Protein AF-A0A3S4TNT2-F1 (afdb_monomer_lite)

Organism: NCBI:txid985008

InterPro domains:
  IPR035360 Protein of unknown function DUF5420 [PF17457] (4-156)

Radius of gyration: 21.1 Å; chains: 1; bounding box: 40×35×68 Å

pLDDT: mean 91.94, std 11.51, range [32.41, 98.25]

Structure (mmCIF, N/CA/C/O backbone):
data_AF-A0A3S4TNT2-F1
#
_entry.id   AF-A0A3S4TNT2-F1
#
loop_
_atom_site.group_PDB
_atom_site.id
_atom_site.type_symbol
_atom_site.label_atom_id
_atom_site.label_alt_id
_atom_site.label_comp_id
_atom_site.label_asym_id
_atom_site.label_entity_id
_atom_site.label_seq_id
_atom_site.pdbx_PDB_ins_code
_atom_site.Cartn_x
_atom_site.Cartn_y
_atom_site.Cartn_z
_atom_site.occupancy
_atom_site.B_iso_or_equiv
_atom_site.auth_seq_id
_atom_site.auth_comp_id
_atom_site.auth_asym_id
_atom_site.auth_atom_id
_atom_site.pdbx_PDB_model_num
ATOM 1 N N . MET A 1 1 ? -9.876 16.076 -26.056 1.00 69.00 1 MET A N 1
ATOM 2 C CA . MET A 1 1 ? -8.974 15.386 -27.010 1.00 69.00 1 MET A CA 1
ATOM 3 C C . MET A 1 1 ? -8.074 14.448 -26.212 1.00 69.00 1 MET A C 1
ATOM 5 O O . MET A 1 1 ? -7.614 14.866 -25.159 1.00 69.00 1 MET A O 1
ATOM 9 N N . LYS A 1 2 ? -7.895 13.192 -26.640 1.00 79.19 2 LYS A N 1
ATOM 10 C CA . LYS A 1 2 ? -7.051 12.192 -25.953 1.00 79.19 2 LYS A CA 1
ATOM 11 C C . LYS A 1 2 ? -5.623 12.266 -26.521 1.00 79.19 2 LYS A C 1
ATOM 13 O O . LYS A 1 2 ? -5.524 12.328 -27.744 1.00 79.19 2 LYS A O 1
ATOM 18 N N . PRO A 1 3 ? -4.558 12.295 -25.699 1.00 84.94 3 PRO A N 1
ATOM 19 C CA . PRO A 1 3 ? -3.188 12.352 -26.198 1.00 84.94 3 PRO A CA 1
ATOM 20 C C . PRO A 1 3 ? -2.782 11.046 -26.884 1.00 84.94 3 PRO A C 1
ATOM 22 O O . PRO A 1 3 ? -3.358 9.983 -26.625 1.00 84.94 3 PRO A O 1
ATOM 25 N N . GLU A 1 4 ? -1.759 11.128 -27.729 1.00 90.31 4 GLU A N 1
ATOM 26 C CA . GLU A 1 4 ? -1.018 9.947 -28.167 1.00 90.31 4 GLU A CA 1
ATOM 27 C C . GLU A 1 4 ? -0.142 9.440 -27.018 1.00 90.31 4 GLU A C 1
ATOM 29 O O . GLU A 1 4 ? 0.287 10.211 -26.161 1.00 90.31 4 GLU A O 1
ATOM 34 N N . PHE A 1 5 ? 0.125 8.136 -26.986 1.00 91.31 5 PHE A N 1
ATOM 35 C CA . PHE A 1 5 ? 0.939 7.528 -25.936 1.00 91.31 5 PHE A CA 1
ATOM 36 C C . PHE A 1 5 ? 2.188 6.900 -26.528 1.00 91.31 5 PHE A C 1
ATOM 38 O O . PHE A 1 5 ? 2.119 6.158 -27.508 1.00 91.31 5 PHE A O 1
ATOM 45 N N . ARG A 1 6 ? 3.322 7.164 -25.884 1.00 92.38 6 ARG A N 1
ATOM 46 C CA . ARG A 1 6 ? 4.586 6.478 -26.142 1.00 92.38 6 ARG A CA 1
ATOM 47 C C . ARG A 1 6 ? 4.782 5.399 -25.093 1.00 92.38 6 ARG A C 1
ATOM 49 O O . ARG A 1 6 ? 4.541 5.630 -23.910 1.00 92.38 6 ARG A O 1
ATOM 56 N N . TYR A 1 7 ? 5.223 4.235 -25.544 1.00 93.81 7 TYR A N 1
ATOM 57 C CA . TYR A 1 7 ? 5.474 3.081 -24.696 1.00 93.81 7 TYR A CA 1
ATOM 58 C C . TYR A 1 7 ? 6.961 2.766 -24.718 1.00 93.81 7 TYR A C 1
ATOM 60 O O . TYR A 1 7 ? 7.561 2.671 -25.788 1.00 93.81 7 TYR A O 1
ATOM 68 N N . PHE A 1 8 ? 7.535 2.595 -23.537 1.00 92.38 8 PHE A N 1
ATOM 69 C CA . PHE A 1 8 ? 8.920 2.199 -23.348 1.00 92.38 8 PHE A CA 1
ATOM 70 C C . PHE A 1 8 ? 8.942 0.857 -22.639 1.00 92.38 8 PHE A C 1
ATOM 72 O O . PHE A 1 8 ? 8.162 0.626 -21.717 1.00 92.38 8 PHE A O 1
ATOM 79 N N . LYS A 1 9 ? 9.835 -0.020 -23.087 1.00 95.44 9 LYS A N 1
ATOM 80 C CA . LYS A 1 9 ? 10.098 -1.317 -22.474 1.00 95.44 9 LYS A CA 1
ATOM 81 C C . LYS A 1 9 ? 11.605 -1.508 -22.422 1.00 95.44 9 LYS A C 1
ATOM 83 O O . LYS A 1 9 ? 12.264 -1.395 -23.454 1.00 95.44 9 LYS A O 1
ATOM 88 N N . CYS A 1 10 ? 12.134 -1.835 -21.254 1.00 94.44 10 CYS A N 1
ATOM 89 C CA . CYS A 1 10 ? 13.522 -2.254 -21.098 1.00 94.44 10 CYS A CA 1
ATOM 90 C C . CYS A 1 10 ? 13.620 -3.409 -20.101 1.00 94.44 10 CYS A C 1
ATOM 92 O O . CYS A 1 10 ? 12.708 -3.641 -19.305 1.00 94.44 10 CYS A O 1
ATOM 94 N N . ALA A 1 11 ? 14.706 -4.172 -20.188 1.00 97.31 11 ALA A N 1
ATOM 95 C CA . ALA A 1 11 ? 14.984 -5.212 -19.211 1.00 97.31 11 ALA A CA 1
ATOM 96 C C . ALA A 1 11 ? 15.290 -4.574 -17.848 1.00 97.31 11 ALA A C 1
ATOM 98 O O . ALA A 1 11 ? 15.979 -3.556 -17.770 1.00 97.31 11 ALA A O 1
ATOM 99 N N . LEU A 1 12 ? 14.779 -5.179 -16.776 1.00 96.56 12 LEU A N 1
ATOM 100 C CA . LEU A 1 12 ? 14.896 -4.655 -15.413 1.00 96.56 12 LEU A CA 1
ATOM 101 C C . LEU A 1 12 ? 16.345 -4.664 -14.896 1.00 96.56 12 LEU A C 1
ATOM 103 O O . LEU A 1 12 ? 16.680 -3.942 -13.967 1.00 96.56 12 LEU A O 1
ATOM 107 N N . ASN A 1 13 ? 17.219 -5.464 -15.511 1.00 96.56 13 ASN A N 1
ATOM 108 C CA . ASN A 1 13 ? 18.630 -5.606 -15.152 1.00 96.56 13 ASN A CA 1
ATOM 109 C C . ASN A 1 13 ? 19.567 -4.599 -15.851 1.00 96.56 13 ASN A C 1
ATOM 111 O O . ASN A 1 13 ? 20.786 -4.750 -15.762 1.00 96.56 13 ASN A O 1
ATOM 115 N N . VAL A 1 14 ? 19.021 -3.593 -16.536 1.00 96.75 14 VAL A N 1
ATOM 116 C CA . VAL A 1 14 ? 19.783 -2.553 -17.242 1.00 96.75 14 VAL A CA 1
ATOM 117 C C . VAL A 1 14 ? 19.804 -1.262 -16.422 1.00 96.75 14 VAL A C 1
ATOM 119 O O . VAL A 1 14 ? 18.803 -0.885 -15.817 1.00 96.75 14 VAL A O 1
ATOM 122 N N . GLU A 1 15 ? 20.937 -0.560 -16.407 1.00 96.81 15 GLU A N 1
ATOM 123 C CA . GLU A 1 15 ? 21.048 0.737 -15.728 1.00 96.81 15 GLU A CA 1
ATOM 124 C C . GLU A 1 15 ? 20.326 1.865 -16.493 1.00 96.81 15 GLU A C 1
ATOM 126 O O . GLU A 1 15 ? 20.306 1.853 -17.727 1.00 96.81 15 GLU A O 1
ATOM 131 N N . PRO A 1 16 ? 19.752 2.866 -15.793 1.00 96.12 16 PRO A N 1
ATOM 132 C CA . PRO A 1 16 ? 19.705 3.013 -14.328 1.00 96.12 16 PRO A CA 1
ATOM 133 C C . PRO A 1 16 ? 18.547 2.248 -13.653 1.00 96.12 16 PRO A C 1
ATOM 135 O O . PRO A 1 16 ? 18.422 2.260 -12.431 1.00 96.12 16 PRO A O 1
ATOM 138 N N . VAL A 1 17 ? 17.685 1.580 -14.431 1.00 97.38 17 VAL A N 1
ATOM 139 C CA . VAL A 1 17 ? 16.468 0.909 -13.933 1.00 97.38 17 VAL A CA 1
ATOM 140 C C . VAL A 1 17 ? 16.786 -0.142 -12.875 1.00 97.38 17 VAL A C 1
ATOM 142 O O . VAL A 1 17 ? 16.079 -0.219 -11.875 1.00 97.38 17 VAL A O 1
ATOM 145 N N . LYS A 1 18 ? 17.859 -0.913 -13.064 1.00 97.88 18 LYS A N 1
ATOM 146 C CA . LYS A 1 18 ? 18.304 -1.932 -12.112 1.00 97.88 18 LYS A CA 1
ATOM 147 C C . LYS A 1 18 ? 18.576 -1.349 -10.727 1.00 97.88 18 LYS A C 1
ATOM 149 O O . LYS A 1 18 ? 17.989 -1.822 -9.754 1.00 97.88 18 LYS A O 1
ATOM 154 N N . SER A 1 19 ? 19.445 -0.342 -10.639 1.00 98.19 19 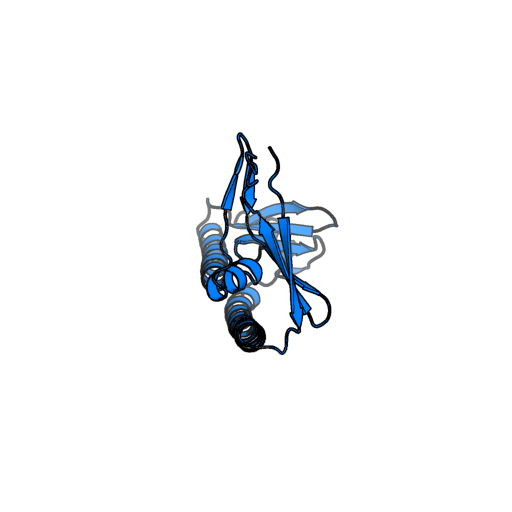SER A N 1
ATOM 155 C CA . SER A 1 19 ? 19.822 0.268 -9.359 1.00 98.19 19 SER A CA 1
ATOM 156 C C . SER A 1 19 ? 18.624 0.926 -8.677 1.00 98.19 19 SER A C 1
ATOM 158 O O . SER A 1 19 ? 18.416 0.737 -7.482 1.00 98.19 19 SER A O 1
ATOM 160 N N . LEU A 1 20 ? 17.783 1.626 -9.441 1.00 98.12 20 LEU A N 1
ATOM 161 C CA . LEU A 1 20 ? 16.573 2.262 -8.916 1.00 98.12 20 LEU A CA 1
ATOM 162 C C . LEU A 1 20 ? 15.557 1.232 -8.403 1.00 98.12 20 LEU A C 1
ATOM 164 O O . LEU A 1 20 ? 15.030 1.378 -7.304 1.00 98.12 20 LEU A O 1
ATOM 168 N N . TYR A 1 21 ? 15.325 0.150 -9.150 1.00 97.12 21 TYR A N 1
ATOM 169 C CA . TYR A 1 21 ? 14.447 -0.937 -8.715 1.00 97.12 21 TYR A CA 1
ATOM 170 C C . TYR A 1 21 ? 14.945 -1.579 -7.412 1.00 97.12 21 TYR A C 1
ATOM 172 O O . TYR A 1 21 ? 14.155 -1.858 -6.512 1.00 97.12 21 TYR A O 1
ATOM 180 N N . GLN A 1 22 ? 16.256 -1.800 -7.286 1.00 97.75 22 GLN A N 1
ATOM 181 C CA . GLN A 1 22 ? 16.859 -2.330 -6.060 1.00 97.75 22 GLN A CA 1
ATOM 182 C C . GLN A 1 22 ? 16.703 -1.362 -4.885 1.00 97.75 22 GLN A C 1
ATOM 184 O O . GLN A 1 22 ? 16.281 -1.788 -3.812 1.00 97.75 22 GLN A O 1
ATOM 189 N N . GLN A 1 23 ? 16.980 -0.074 -5.101 1.00 98.25 23 GLN A N 1
ATOM 190 C CA . GLN A 1 23 ? 16.827 0.964 -4.083 1.00 98.25 23 GLN A CA 1
ATOM 191 C C . GLN A 1 23 ? 15.387 1.029 -3.566 1.00 98.25 23 GLN A C 1
ATOM 193 O O . GLN A 1 23 ? 15.165 0.951 -2.361 1.00 98.25 23 GLN A O 1
ATOM 198 N N . TRP A 1 24 ? 14.404 1.059 -4.471 1.00 97.56 24 TRP A N 1
ATOM 199 C CA . TRP A 1 24 ? 12.993 1.096 -4.094 1.00 97.56 24 TRP A CA 1
ATOM 200 C C . TRP A 1 24 ? 12.582 -0.101 -3.226 1.00 97.56 24 TRP A C 1
ATOM 202 O O . TRP A 1 24 ? 11.862 0.076 -2.245 1.00 97.56 24 TRP A O 1
ATOM 212 N N . ASN A 1 25 ? 13.065 -1.308 -3.553 1.00 96.88 25 ASN A N 1
ATOM 213 C CA . ASN A 1 25 ? 12.792 -2.502 -2.748 1.00 96.88 25 ASN A CA 1
ATOM 214 C C . ASN A 1 25 ? 13.407 -2.399 -1.347 1.00 96.88 25 ASN A C 1
ATOM 216 O O . ASN A 1 25 ? 12.717 -2.687 -0.375 1.00 96.88 25 ASN A O 1
ATOM 220 N N . ILE A 1 26 ? 14.662 -1.951 -1.232 1.00 98.12 26 ILE A N 1
ATOM 221 C CA . ILE A 1 26 ? 15.336 -1.761 0.066 1.00 98.12 26 ILE A CA 1
ATOM 222 C C . ILE A 1 26 ? 14.564 -0.755 0.927 1.00 98.12 26 ILE A C 1
ATOM 224 O O . ILE A 1 26 ? 14.278 -1.022 2.096 1.00 98.12 26 ILE A O 1
ATOM 228 N N . ASP A 1 27 ? 14.171 0.373 0.338 1.00 97.56 27 ASP A N 1
ATOM 229 C CA . ASP A 1 27 ? 13.412 1.411 1.032 1.00 97.56 27 ASP A CA 1
ATOM 230 C C . ASP A 1 27 ? 12.032 0.894 1.469 1.00 97.56 27 ASP A C 1
ATOM 232 O O . ASP A 1 27 ? 11.573 1.173 2.576 1.00 97.56 27 ASP A O 1
ATOM 236 N N . HIS A 1 28 ? 11.375 0.078 0.641 1.00 96.12 28 HIS A N 1
ATOM 237 C CA . HIS A 1 28 ? 10.084 -0.527 0.977 1.00 96.12 28 HIS A CA 1
ATOM 238 C C . HIS A 1 28 ? 10.179 -1.628 2.034 1.00 96.12 28 HIS A C 1
ATOM 240 O O . HIS A 1 28 ? 9.272 -1.756 2.859 1.00 96.12 28 HIS A O 1
ATOM 246 N N . GLU A 1 29 ? 11.262 -2.402 2.057 1.00 97.50 29 GLU A N 1
ATOM 247 C CA . GLU A 1 29 ? 11.538 -3.332 3.151 1.00 97.50 29 GLU A CA 1
ATOM 248 C C . GLU A 1 29 ? 11.722 -2.582 4.472 1.00 97.50 29 GLU A C 1
ATOM 250 O O . GLU A 1 29 ? 11.182 -3.004 5.496 1.00 97.50 29 GLU A O 1
ATOM 255 N N . GLN A 1 30 ? 12.439 -1.455 4.456 1.00 97.94 30 GLN A N 1
ATOM 256 C CA . GLN A 1 30 ? 12.602 -0.607 5.636 1.00 97.94 30 GLN A CA 1
ATOM 257 C C . GLN A 1 30 ? 11.266 -0.007 6.090 1.00 97.94 30 GLN A C 1
ATOM 259 O O . GLN A 1 30 ? 10.914 -0.123 7.266 1.00 97.94 30 GLN A O 1
ATOM 264 N N . ARG A 1 31 ? 10.475 0.537 5.159 1.00 96.81 31 ARG A N 1
ATOM 265 C CA . ARG A 1 31 ? 9.114 1.012 5.432 1.00 96.81 31 ARG A CA 1
ATOM 266 C C . ARG A 1 31 ? 8.269 -0.058 6.111 1.00 96.81 31 ARG A C 1
ATOM 268 O O . ARG A 1 31 ? 7.608 0.225 7.103 1.00 96.81 31 ARG A O 1
ATOM 275 N N . ASN A 1 32 ? 8.254 -1.276 5.571 1.00 95.88 32 ASN A N 1
ATOM 276 C CA . ASN A 1 32 ? 7.417 -2.345 6.110 1.00 95.88 32 ASN A CA 1
ATOM 277 C C . ASN A 1 32 ? 7.817 -2.688 7.551 1.00 95.88 32 ASN A C 1
ATOM 279 O O . ASN A 1 32 ? 6.937 -2.797 8.393 1.00 95.88 32 ASN A O 1
ATOM 283 N N . LYS A 1 33 ? 9.119 -2.716 7.871 1.00 97.88 33 LYS A N 1
ATOM 284 C CA . LYS A 1 33 ? 9.588 -2.895 9.258 1.00 97.88 33 LYS A CA 1
ATOM 285 C C . LYS A 1 33 ? 9.067 -1.803 10.197 1.00 97.88 33 LYS A C 1
ATOM 287 O O . LYS A 1 33 ? 8.670 -2.105 11.317 1.00 97.88 33 LYS A O 1
ATOM 292 N N . GLU A 1 34 ? 9.062 -0.544 9.762 1.00 97.44 34 GLU A N 1
ATOM 293 C CA . GLU A 1 34 ? 8.535 0.576 10.560 1.00 97.44 34 GLU A CA 1
ATOM 294 C C . GLU A 1 34 ? 7.020 0.480 10.771 1.00 97.44 34 GLU A C 1
ATOM 296 O O . GLU A 1 34 ? 6.522 0.767 11.860 1.00 97.44 34 GLU A O 1
ATOM 301 N N . LEU A 1 35 ? 6.284 0.050 9.744 1.00 96.81 35 LEU A N 1
ATOM 302 C CA . LEU A 1 35 ? 4.844 -0.175 9.839 1.00 96.81 35 LEU A CA 1
ATOM 303 C C . LEU A 1 35 ? 4.515 -1.347 10.775 1.00 96.81 35 LEU A C 1
ATOM 305 O O . LEU A 1 35 ? 3.617 -1.216 11.610 1.00 96.81 35 LEU A O 1
ATOM 309 N N . ASP A 1 36 ? 5.252 -2.455 10.667 1.00 96.88 36 ASP A N 1
ATOM 310 C CA . ASP A 1 36 ? 5.046 -3.673 11.459 1.00 96.88 36 ASP A CA 1
ATOM 311 C C . ASP A 1 36 ? 5.172 -3.390 12.960 1.00 96.88 36 ASP A C 1
ATOM 313 O O . ASP A 1 36 ? 4.318 -3.814 13.735 1.00 96.88 36 ASP A O 1
ATOM 317 N N . VAL A 1 37 ? 6.125 -2.541 13.370 1.00 97.50 37 VAL A N 1
ATOM 318 C CA . VAL A 1 37 ? 6.258 -2.093 14.770 1.00 97.50 37 VAL A CA 1
ATOM 319 C C . VAL A 1 37 ? 4.959 -1.489 15.311 1.00 97.50 37 VAL A C 1
ATOM 321 O O . VAL A 1 37 ? 4.634 -1.681 16.482 1.00 97.50 37 VAL A O 1
ATOM 324 N N . ILE A 1 38 ? 4.200 -0.756 14.491 1.00 97.12 38 ILE A N 1
ATOM 325 C CA . ILE A 1 38 ? 2.919 -0.169 14.904 1.00 97.12 38 ILE A CA 1
ATOM 326 C C . ILE A 1 38 ? 1.800 -1.207 14.817 1.00 97.12 38 ILE A C 1
ATOM 328 O O . ILE A 1 38 ? 0.970 -1.272 15.733 1.00 97.12 38 ILE A O 1
ATOM 332 N N . PHE A 1 39 ? 1.758 -2.005 13.748 1.00 97.06 39 PHE A N 1
ATOM 333 C CA . PHE A 1 39 ? 0.733 -3.030 13.545 1.00 97.06 39 PHE A CA 1
ATOM 334 C C . PHE A 1 39 ? 0.751 -4.105 14.632 1.00 97.06 39 PHE A C 1
ATOM 336 O O . PHE A 1 39 ? -0.316 -4.452 15.137 1.00 97.06 39 PHE A O 1
ATOM 343 N N . ASP A 1 40 ? 1.930 -4.510 15.100 1.00 96.56 40 ASP A N 1
ATOM 344 C CA . ASP A 1 40 ? 2.108 -5.458 16.207 1.00 96.56 40 ASP A CA 1
ATOM 345 C C . ASP A 1 40 ? 1.480 -4.963 17.521 1.00 96.56 40 ASP A C 1
ATOM 347 O O . ASP A 1 40 ? 1.157 -5.745 18.416 1.00 96.56 40 ASP A O 1
ATOM 351 N N . THR A 1 41 ? 1.241 -3.651 17.650 1.00 96.56 41 THR A N 1
ATOM 352 C CA . THR A 1 41 ? 0.551 -3.071 18.815 1.00 96.56 41 THR A CA 1
ATOM 353 C C . THR A 1 41 ? -0.976 -3.097 18.715 1.00 96.56 41 THR A C 1
ATOM 355 O O . THR A 1 41 ? -1.651 -2.577 19.612 1.00 96.56 41 THR A O 1
ATOM 358 N N . ILE A 1 42 ? -1.539 -3.620 17.622 1.00 96.06 42 ILE A N 1
ATOM 359 C CA . ILE A 1 42 ? -2.975 -3.607 17.327 1.00 96.06 42 ILE A CA 1
ATOM 360 C C . ILE A 1 42 ? -3.490 -5.059 17.305 1.00 96.06 42 ILE A C 1
ATOM 362 O O . ILE A 1 42 ? -3.358 -5.738 16.293 1.00 96.06 42 ILE A O 1
ATOM 366 N N . PRO A 1 43 ? -4.134 -5.543 18.387 1.00 94.31 43 PRO A N 1
ATOM 367 C CA . PRO A 1 43 ? -4.470 -6.965 18.547 1.00 94.31 43 PRO A CA 1
ATOM 368 C C . PRO A 1 43 ? -5.376 -7.556 17.460 1.00 94.31 43 PRO A C 1
ATOM 370 O O . PRO A 1 43 ? -5.298 -8.738 17.153 1.00 94.31 43 PRO A O 1
ATOM 373 N N . PHE A 1 44 ? -6.248 -6.734 16.879 1.00 95.12 44 PHE A N 1
ATOM 374 C CA . PHE A 1 44 ? -7.199 -7.142 15.845 1.00 95.12 44 PHE A CA 1
ATOM 375 C C . PHE A 1 44 ? -6.688 -6.876 14.419 1.00 95.12 44 PHE A C 1
ATOM 377 O O . PHE A 1 44 ? -7.464 -6.973 13.476 1.00 95.12 44 PHE A O 1
ATOM 384 N N . TYR A 1 45 ? -5.428 -6.480 14.226 1.00 96.75 45 TYR A N 1
ATOM 385 C CA . TYR A 1 45 ? -4.911 -6.178 12.892 1.00 96.75 45 TYR A CA 1
ATOM 386 C C . TYR A 1 45 ? -4.802 -7.445 12.024 1.00 96.75 45 TYR A C 1
ATOM 388 O O . TYR A 1 45 ? -4.117 -8.396 12.388 1.00 96.75 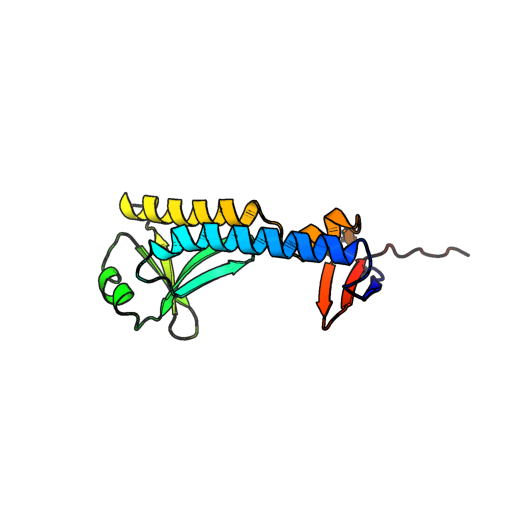45 TYR A O 1
ATOM 396 N N . GLU A 1 46 ? -5.454 -7.445 10.856 1.00 96.00 46 GLU A N 1
ATOM 397 C CA . GLU A 1 46 ? -5.233 -8.449 9.800 1.00 96.00 46 GLU A CA 1
ATOM 398 C C . GLU A 1 46 ? -4.623 -7.817 8.544 1.00 96.00 46 GLU A C 1
ATOM 400 O O . GLU A 1 46 ? -3.726 -8.383 7.926 1.00 96.00 46 GLU A O 1
ATOM 405 N N . PHE A 1 47 ? -5.125 -6.648 8.150 1.00 94.19 47 PHE A N 1
ATOM 406 C CA . PHE A 1 47 ? -4.576 -5.816 7.081 1.00 94.19 47 PHE A CA 1
ATOM 407 C C . PHE A 1 47 ? -5.080 -4.380 7.245 1.00 94.19 47 PHE A C 1
ATOM 409 O O . PHE A 1 47 ? -5.903 -4.086 8.114 1.00 94.19 47 PHE A O 1
ATOM 416 N N . TRP A 1 48 ? -4.614 -3.457 6.407 1.00 95.12 48 TRP A N 1
ATOM 417 C CA . TRP A 1 48 ? -5.169 -2.107 6.346 1.00 95.12 48 TRP A CA 1
ATOM 418 C C . TRP A 1 48 ? -5.974 -1.876 5.073 1.00 95.12 48 TRP A C 1
ATOM 420 O O . TRP A 1 48 ? -5.695 -2.432 4.011 1.00 95.12 48 TRP A O 1
ATOM 430 N N . ARG A 1 49 ? -6.967 -0.990 5.157 1.00 94.69 49 ARG A N 1
ATOM 431 C CA . ARG A 1 49 ? -7.706 -0.512 3.985 1.00 94.69 49 ARG A CA 1
ATOM 432 C C . ARG A 1 49 ? -7.043 0.751 3.462 1.00 94.69 49 ARG A C 1
ATOM 434 O O . ARG A 1 49 ? -6.906 1.709 4.221 1.00 94.69 49 ARG A O 1
ATOM 441 N N . GLY A 1 50 ? -6.683 0.808 2.182 1.00 93.06 50 GLY A N 1
ATOM 442 C CA . GLY A 1 50 ? -6.014 1.995 1.656 1.00 93.06 50 GLY A CA 1
ATOM 443 C C . GLY A 1 50 ? -5.328 1.841 0.306 1.00 93.06 50 GLY A C 1
ATOM 444 O O . GLY A 1 50 ? -5.731 1.032 -0.523 1.00 93.06 50 GLY A O 1
ATOM 445 N N . SER A 1 51 ? -4.302 2.662 0.112 1.00 89.25 51 SER A N 1
ATOM 446 C CA . SER A 1 51 ? -3.359 2.656 -1.009 1.00 89.25 51 SER A CA 1
ATOM 447 C C . SER A 1 51 ? -1.927 2.700 -0.467 1.00 89.25 51 SER A C 1
ATOM 449 O O . SER A 1 51 ? -1.725 2.865 0.734 1.00 89.25 51 SER A O 1
ATOM 451 N N . GLU A 1 52 ? -0.920 2.622 -1.337 1.00 85.75 52 GLU A N 1
ATOM 452 C CA . GLU A 1 52 ? 0.497 2.644 -0.923 1.00 85.75 52 GLU A CA 1
ATOM 453 C C . GLU A 1 52 ? 0.896 3.887 -0.110 1.00 85.75 52 GLU A C 1
ATOM 455 O O . GLU A 1 52 ? 1.798 3.815 0.710 1.00 85.75 52 GLU A O 1
ATOM 460 N N . SER A 1 53 ? 0.193 5.009 -0.283 1.00 85.81 53 SER A N 1
ATOM 461 C CA . SER A 1 53 ? 0.428 6.267 0.442 1.00 85.81 53 SER A CA 1
ATOM 462 C C . SER A 1 53 ? -0.677 6.644 1.438 1.00 85.81 53 SER A C 1
ATOM 464 O O . SER A 1 53 ? -0.658 7.727 2.024 1.00 85.81 53 SER A O 1
ATOM 466 N N . ARG A 1 54 ? -1.711 5.810 1.614 1.00 87.56 54 ARG A N 1
ATOM 467 C CA . ARG A 1 54 ? -2.871 6.168 2.449 1.00 87.56 54 ARG A CA 1
ATOM 468 C C . ARG A 1 54 ? -3.427 4.965 3.178 1.00 87.56 54 ARG A C 1
ATOM 470 O O . ARG A 1 54 ? -3.711 3.948 2.568 1.00 87.56 54 ARG A O 1
ATOM 477 N N . ILE A 1 55 ? -3.737 5.148 4.455 1.00 94.88 55 ILE A N 1
ATOM 478 C CA . ILE A 1 55 ? -4.522 4.201 5.247 1.00 94.88 55 ILE A CA 1
ATOM 479 C C . ILE A 1 55 ? -5.841 4.848 5.680 1.00 94.88 55 ILE A C 1
ATOM 481 O O . ILE A 1 55 ? -5.864 5.928 6.274 1.00 94.88 55 ILE A O 1
ATOM 485 N N . TYR A 1 56 ? -6.959 4.207 5.358 1.00 93.31 56 TYR A N 1
ATOM 486 C CA . TYR A 1 56 ? -8.310 4.626 5.736 1.00 93.31 56 TYR A CA 1
ATOM 487 C C . TYR A 1 56 ? -8.762 4.015 7.064 1.00 93.31 56 TYR A C 1
ATOM 489 O O . TYR A 1 56 ? -9.570 4.627 7.758 1.00 93.31 56 TYR A O 1
ATOM 497 N N . GLY A 1 57 ? -8.201 2.868 7.443 1.00 96.25 57 GLY A N 1
ATOM 498 C CA . GLY A 1 57 ? -8.439 2.220 8.726 1.00 96.25 57 GLY A CA 1
ATOM 499 C C . GLY A 1 57 ? -7.790 0.842 8.796 1.00 96.25 57 GLY A C 1
ATOM 500 O O . GLY A 1 57 ? -7.170 0.380 7.832 1.00 96.25 57 GLY A O 1
ATOM 501 N N . ILE A 1 58 ? -7.917 0.224 9.965 1.00 97.62 58 ILE A N 1
ATOM 502 C CA . ILE A 1 58 ? -7.423 -1.124 10.250 1.00 97.62 58 ILE A CA 1
ATOM 503 C C . ILE A 1 58 ? -8.548 -2.113 9.996 1.00 97.62 58 ILE A C 1
ATOM 505 O O . ILE A 1 58 ? -9.669 -1.872 10.429 1.00 97.62 58 ILE A O 1
ATOM 509 N N . VAL A 1 59 ? -8.262 -3.209 9.309 1.00 97.12 59 VAL A N 1
ATOM 510 C CA . VAL A 1 59 ? -9.267 -4.204 8.952 1.00 97.12 59 VAL A CA 1
ATOM 511 C C . VAL A 1 59 ? -9.033 -5.501 9.702 1.00 97.12 59 VAL A C 1
ATOM 513 O O . VAL A 1 59 ? -7.898 -5.959 9.843 1.00 97.12 59 VAL A O 1
ATOM 516 N N . CYS A 1 60 ? -10.140 -6.095 10.135 1.00 96.94 60 CYS A N 1
ATOM 517 C CA . CYS A 1 60 ? -10.201 -7.445 10.668 1.00 96.94 60 CYS A CA 1
ATOM 518 C C . CYS A 1 60 ? -11.426 -8.188 10.123 1.00 96.94 60 CYS A C 1
ATOM 520 O O . CYS A 1 60 ? -12.328 -7.589 9.529 1.00 96.94 60 CYS A O 1
ATOM 522 N N . SER A 1 61 ? -11.478 -9.497 10.340 1.00 95.62 61 SER A N 1
ATOM 523 C CA . SER A 1 61 ? -12.684 -10.293 10.124 1.00 95.62 61 SER A CA 1
ATOM 524 C C . SER A 1 61 ? -13.740 -9.967 11.171 1.00 95.62 61 SER A C 1
ATOM 526 O O . SER A 1 61 ? -13.408 -9.748 12.335 1.00 95.62 61 SER A O 1
ATOM 528 N N . GLU A 1 62 ? -15.014 -10.025 10.787 1.00 93.25 62 GLU A N 1
ATOM 529 C CA . GLU A 1 62 ? -16.137 -9.937 11.736 1.00 93.25 62 GLU A CA 1
ATOM 530 C C . GLU A 1 62 ? -16.067 -11.036 12.807 1.00 93.25 62 GLU A C 1
ATOM 532 O O . GLU A 1 62 ? -16.437 -10.813 13.950 1.00 93.25 62 GLU A O 1
ATOM 537 N N . ASN A 1 63 ? -15.510 -12.201 12.463 1.00 92.69 63 ASN A N 1
ATOM 538 C CA . ASN A 1 63 ? -15.353 -13.333 13.380 1.00 92.69 63 ASN A CA 1
ATOM 539 C C . ASN A 1 63 ? -14.047 -13.289 14.198 1.00 92.69 63 ASN A C 1
ATOM 541 O O . ASN A 1 63 ? -13.692 -14.280 14.839 1.00 92.69 63 ASN A O 1
ATOM 545 N N . ASN A 1 64 ? -13.277 -12.198 14.137 1.00 94.00 64 ASN A N 1
ATOM 546 C CA . ASN A 1 64 ? -12.015 -12.093 14.864 1.00 94.00 64 ASN A CA 1
ATOM 547 C C . ASN A 1 64 ? -12.286 -11.999 16.388 1.00 94.00 64 ASN A C 1
ATOM 549 O O . ASN A 1 64 ? -13.011 -11.098 16.817 1.00 94.00 64 ASN A O 1
ATOM 553 N N . PRO A 1 65 ? -11.700 -12.867 17.238 1.00 94.94 65 PRO A N 1
ATOM 554 C CA . PRO A 1 65 ? -11.944 -12.831 18.683 1.00 94.94 65 PRO A CA 1
ATOM 555 C C . PRO A 1 65 ? -11.564 -11.505 19.353 1.00 94.94 65 PRO A C 1
ATOM 557 O O . PRO A 1 65 ? -12.174 -11.124 20.349 1.00 94.94 65 PRO A O 1
ATOM 560 N N . GLU A 1 66 ? -10.570 -10.786 18.827 1.00 95.38 66 GLU A N 1
ATOM 561 C CA . GLU A 1 66 ? -10.192 -9.464 19.334 1.00 95.38 66 GLU A CA 1
ATOM 562 C C . GLU A 1 66 ? -11.200 -8.386 18.918 1.00 95.38 66 GLU A C 1
ATOM 564 O O . GLU A 1 66 ? -11.423 -7.440 19.674 1.00 95.38 66 GLU A O 1
ATOM 569 N N . PHE A 1 67 ? -11.866 -8.547 17.769 1.00 94.00 67 PHE A N 1
ATOM 570 C CA . PHE A 1 67 ? -12.965 -7.668 17.364 1.00 94.00 67 PHE A CA 1
ATOM 571 C C . PHE A 1 67 ? -14.169 -7.811 18.297 1.00 94.00 67 PHE A C 1
ATOM 573 O O . PHE A 1 67 ? -14.726 -6.811 18.752 1.00 94.00 67 PHE A O 1
ATOM 580 N N . GLU A 1 68 ? -14.515 -9.045 18.664 1.00 92.75 68 GLU A N 1
ATOM 581 C CA . GLU A 1 68 ? -15.613 -9.331 19.592 1.00 92.75 68 GLU A CA 1
ATOM 582 C C . GLU A 1 68 ? -15.452 -8.618 20.944 1.00 92.75 68 GLU A C 1
ATOM 584 O O . GLU A 1 68 ? -16.439 -8.174 21.531 1.00 92.75 68 GLU A O 1
ATOM 589 N N . LYS A 1 69 ? -14.209 -8.430 21.409 1.00 94.12 69 LYS A N 1
ATOM 590 C CA . LYS A 1 69 ? -13.909 -7.694 22.649 1.00 94.12 69 LYS A CA 1
ATOM 591 C C . LYS A 1 69 ? -14.149 -6.190 22.535 1.00 94.12 69 LYS A C 1
ATOM 593 O O . LYS A 1 69 ? -14.399 -5.546 23.551 1.00 94.12 69 LYS A O 1
ATOM 598 N N . ILE A 1 70 ? -14.048 -5.621 21.333 1.00 92.75 70 ILE A N 1
ATOM 599 C CA . ILE A 1 70 ? -14.136 -4.170 21.110 1.00 92.75 70 ILE A CA 1
ATOM 600 C C . ILE A 1 70 ? -15.433 -3.728 20.431 1.00 92.75 70 ILE A C 1
ATOM 602 O O . ILE A 1 70 ? -15.691 -2.529 20.376 1.00 92.75 70 ILE A O 1
ATOM 606 N N . LYS A 1 71 ? -16.270 -4.647 19.934 1.00 89.94 71 LYS A N 1
ATOM 607 C CA . LYS A 1 71 ? -17.484 -4.318 19.161 1.00 89.94 71 LYS A CA 1
ATOM 608 C C . LYS A 1 71 ? -18.481 -3.418 19.909 1.00 89.94 71 LYS A C 1
ATOM 610 O O . LYS A 1 71 ? -19.205 -2.647 19.286 1.00 89.94 71 LYS A O 1
ATOM 615 N N . GLU A 1 72 ? -18.505 -3.496 21.241 1.00 90.75 72 GLU A N 1
ATOM 616 C CA . GLU A 1 72 ? -19.356 -2.663 22.108 1.00 90.75 72 GLU A CA 1
ATOM 617 C C . GLU A 1 72 ? -18.616 -1.433 22.668 1.00 90.75 72 GLU A C 1
ATOM 619 O O . GLU A 1 72 ? -19.225 -0.555 23.290 1.00 90.75 72 GLU A O 1
ATOM 624 N N . ASP A 1 73 ? -17.304 -1.329 22.433 1.00 91.00 73 ASP A N 1
ATOM 625 C CA . ASP A 1 73 ? -16.482 -0.223 22.911 1.00 91.00 73 ASP A CA 1
ATOM 626 C C . ASP A 1 73 ? -16.704 1.036 22.057 1.00 91.00 73 ASP A C 1
ATOM 628 O O . ASP A 1 73 ? -16.356 1.126 20.877 1.00 91.00 73 ASP A O 1
ATOM 632 N N . LYS A 1 74 ? -17.223 2.083 22.706 1.00 92.00 74 LYS A N 1
ATOM 633 C CA . LYS A 1 74 ? -17.465 3.406 22.106 1.00 92.00 74 LYS A CA 1
ATOM 634 C C . LYS A 1 74 ? -16.181 4.135 21.690 1.00 92.00 74 LYS A C 1
ATOM 636 O O . LYS A 1 74 ? -16.266 5.220 21.104 1.00 92.00 74 LYS A O 1
ATOM 641 N N . THR A 1 75 ? -15.014 3.586 22.011 1.00 93.94 75 THR A N 1
ATOM 642 C CA . THR A 1 75 ? -13.692 4.048 21.585 1.00 93.94 75 THR A CA 1
ATOM 643 C C . THR A 1 75 ? -13.488 3.939 20.087 1.00 93.94 75 THR A C 1
ATOM 645 O O . THR A 1 75 ? -12.804 4.792 19.518 1.00 93.94 75 THR A O 1
ATOM 648 N N . TYR A 1 76 ? -14.096 2.952 19.440 1.00 96.38 76 TYR A N 1
ATOM 649 C CA . TYR A 1 76 ? -13.886 2.669 18.028 1.00 96.38 76 TYR A CA 1
ATOM 650 C C . TYR A 1 76 ? -15.116 3.033 17.192 1.00 96.38 76 TYR A C 1
ATOM 652 O O . TYR A 1 76 ? -16.209 3.301 17.697 1.00 96.38 76 TYR A O 1
ATOM 660 N N . LYS A 1 77 ? -14.905 3.116 15.883 1.00 96.31 77 LYS A N 1
ATOM 661 C CA . LYS A 1 77 ? -15.930 3.240 14.853 1.00 96.31 77 LYS A CA 1
ATOM 662 C C . LYS A 1 77 ? -15.725 2.129 13.843 1.00 96.31 77 LYS A C 1
ATOM 664 O O . LYS A 1 77 ? -14.599 1.904 13.400 1.00 96.31 77 LYS A O 1
ATOM 669 N N . PHE A 1 78 ? -16.831 1.513 13.461 1.00 96.25 78 PHE A N 1
ATOM 670 C CA . PHE A 1 78 ? -16.857 0.331 12.620 1.00 96.25 78 PHE A CA 1
ATOM 671 C C . PHE A 1 78 ? -17.621 0.622 11.333 1.00 96.25 78 PHE A C 1
ATOM 673 O O . PHE A 1 78 ? -18.699 1.218 11.362 1.00 96.25 78 PHE A O 1
ATOM 680 N N . GLU A 1 79 ? -17.047 0.212 10.213 1.00 95.69 79 GLU A N 1
ATOM 681 C CA . GLU A 1 79 ? -17.656 0.234 8.887 1.00 95.69 79 GLU A CA 1
ATOM 682 C C . GLU A 1 79 ? -17.565 -1.190 8.335 1.00 95.69 79 GLU A C 1
ATOM 684 O O . GLU A 1 79 ? -16.463 -1.691 8.109 1.00 95.69 79 GLU A O 1
ATOM 689 N N . MET A 1 80 ? -18.710 -1.848 8.148 1.00 94.62 80 MET A N 1
ATOM 690 C CA . MET A 1 80 ? -18.747 -3.164 7.508 1.00 94.62 80 MET A CA 1
ATOM 691 C C . MET A 1 80 ? -18.372 -3.015 6.036 1.00 94.62 80 MET A C 1
ATOM 693 O O . MET A 1 80 ? -18.895 -2.135 5.346 1.00 94.62 80 MET A O 1
ATOM 697 N N . ILE A 1 81 ? -17.474 -3.868 5.560 1.00 94.00 81 ILE A N 1
ATOM 698 C CA . ILE A 1 81 ? -17.055 -3.925 4.160 1.00 94.00 81 ILE A CA 1
ATOM 699 C C . ILE A 1 81 ? -17.298 -5.336 3.610 1.00 94.00 81 ILE A C 1
ATOM 701 O O . ILE A 1 81 ? -17.504 -6.292 4.359 1.00 94.00 81 ILE A O 1
ATOM 705 N N . GLU A 1 82 ? -17.317 -5.467 2.284 1.00 91.00 82 GLU A N 1
ATOM 706 C CA . GLU A 1 82 ? -17.596 -6.743 1.620 1.00 91.00 82 GLU A CA 1
ATOM 707 C C . GLU A 1 82 ? -16.675 -7.877 2.103 1.00 91.00 82 GLU A C 1
ATOM 709 O O . GLU A 1 82 ? -15.502 -7.670 2.418 1.00 91.00 82 GLU A O 1
ATOM 714 N N . GLY A 1 83 ? -17.217 -9.098 2.130 1.00 91.25 83 GLY A N 1
ATOM 715 C CA . GLY A 1 83 ? -16.465 -10.294 2.512 1.00 91.25 83 GLY A CA 1
ATOM 716 C C . GLY A 1 83 ? -16.394 -10.570 4.017 1.00 91.25 83 GLY A C 1
ATOM 717 O O . GLY A 1 83 ? -15.500 -11.298 4.443 1.00 91.25 83 GLY A O 1
ATOM 718 N N . GLY A 1 84 ? -17.310 -10.016 4.820 1.00 93.50 84 GLY A N 1
ATOM 719 C CA . GLY A 1 84 ? -17.363 -10.277 6.266 1.00 93.50 84 GLY A CA 1
ATOM 720 C C . GLY A 1 84 ? -16.199 -9.628 7.017 1.00 93.50 84 GLY A C 1
ATOM 721 O O . GLY A 1 84 ? -15.585 -10.238 7.901 1.00 93.50 84 GLY A O 1
ATOM 722 N N . LYS A 1 85 ? -15.821 -8.423 6.588 1.00 96.12 85 LYS A N 1
ATOM 723 C CA . LYS A 1 85 ? -14.686 -7.668 7.113 1.00 96.12 85 LYS A CA 1
ATOM 724 C C . LYS A 1 85 ? -15.179 -6.357 7.712 1.00 96.12 85 LYS A C 1
ATOM 726 O O . LYS A 1 85 ? -16.150 -5.765 7.246 1.00 96.12 85 LYS A O 1
ATOM 731 N N . VAL A 1 86 ? -14.455 -5.862 8.708 1.00 96.75 86 VAL A N 1
ATOM 732 C CA . VAL A 1 86 ? -14.774 -4.610 9.399 1.00 96.75 86 VAL A CA 1
ATOM 733 C C . VAL A 1 86 ? -13.599 -3.661 9.289 1.00 96.75 86 VAL A C 1
ATOM 735 O O . VAL A 1 86 ? -12.491 -3.987 9.703 1.00 96.75 86 VAL A O 1
ATOM 738 N N . ASN A 1 87 ? -13.844 -2.468 8.758 1.00 97.25 87 ASN A N 1
ATOM 739 C CA . ASN A 1 87 ? -12.900 -1.363 8.797 1.00 97.25 87 ASN A CA 1
ATOM 740 C C . ASN A 1 87 ? -13.064 -0.593 10.117 1.00 97.25 87 ASN A C 1
ATOM 742 O O . ASN A 1 87 ? -14.148 -0.105 10.446 1.00 97.25 87 ASN A O 1
ATOM 746 N N . ILE A 1 88 ? -11.974 -0.482 10.869 1.00 97.44 88 ILE A N 1
ATOM 747 C CA . ILE A 1 88 ? -11.922 0.046 12.228 1.00 97.44 88 ILE A CA 1
ATOM 748 C C . ILE A 1 88 ? -11.137 1.355 12.228 1.00 97.44 88 ILE A C 1
ATOM 750 O O . ILE A 1 88 ? -9.980 1.436 11.804 1.00 97.44 88 ILE A O 1
ATOM 754 N N . THR A 1 89 ? -11.770 2.392 12.766 1.00 97.50 89 THR A N 1
ATOM 755 C CA . THR A 1 89 ? -11.149 3.690 13.051 1.00 97.50 89 THR A CA 1
ATOM 756 C C . THR A 1 89 ? -11.454 4.112 14.482 1.00 97.50 89 THR A C 1
ATOM 758 O O . THR A 1 89 ? -12.276 3.511 15.171 1.00 97.50 89 THR A O 1
ATOM 761 N N . GLY A 1 90 ? -10.783 5.145 14.973 1.00 96.94 90 GLY A N 1
ATOM 762 C CA . GLY A 1 90 ? -11.020 5.676 16.307 1.00 96.94 90 GLY A CA 1
ATOM 763 C C . GLY A 1 90 ? -12.214 6.626 16.339 1.00 96.94 90 GLY A C 1
ATOM 764 O O . GLY A 1 90 ? -12.421 7.461 15.450 1.00 96.94 90 GLY A O 1
ATOM 765 N N . ASN A 1 91 ? -12.991 6.571 17.414 1.00 95.50 91 ASN A N 1
ATOM 766 C CA . ASN A 1 91 ? -14.012 7.562 17.696 1.00 95.50 91 ASN A CA 1
ATOM 767 C C . ASN A 1 91 ? -13.369 8.862 18.202 1.00 95.50 91 ASN A C 1
ATOM 769 O O . ASN A 1 91 ? -12.872 8.942 19.322 1.00 95.50 91 ASN A O 1
ATOM 773 N N . ASN A 1 92 ? -13.461 9.930 17.407 1.00 94.56 92 ASN A N 1
ATOM 774 C CA . ASN A 1 92 ? -12.918 11.251 17.751 1.00 94.56 92 ASN A CA 1
ATOM 775 C C . ASN A 1 92 ? -13.529 11.901 19.007 1.00 94.56 92 ASN A C 1
ATOM 777 O O . ASN A 1 92 ? -13.078 12.971 19.414 1.00 94.56 92 ASN A O 1
ATOM 781 N N . ARG A 1 93 ? -14.555 11.303 19.622 1.00 93.12 93 ARG A N 1
ATOM 782 C CA . ARG A 1 93 ? -15.145 11.799 20.873 1.00 93.12 93 ARG A CA 1
ATOM 783 C C . ARG A 1 93 ? -14.383 11.343 22.116 1.00 93.12 93 ARG A C 1
ATOM 785 O O . ARG A 1 93 ? -14.374 12.075 23.100 1.00 93.12 93 ARG A O 1
ATOM 792 N N . THR A 1 94 ? -13.737 10.177 22.087 1.00 94.88 94 THR A N 1
ATOM 793 C CA . THR A 1 94 ? -13.042 9.624 23.260 1.00 94.88 94 THR A CA 1
ATOM 794 C C . THR A 1 94 ? -11.536 9.876 23.179 1.00 94.88 94 THR A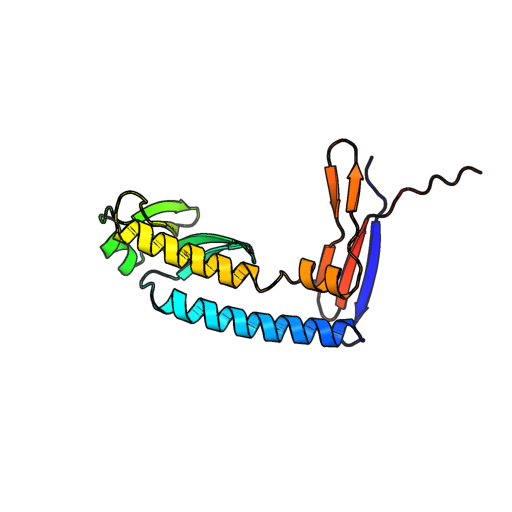 C 1
ATOM 796 O O . THR A 1 94 ? -10.967 10.020 22.095 1.00 94.88 94 THR A O 1
ATOM 799 N N . LYS A 1 95 ? -10.858 9.934 24.334 1.00 95.06 95 LYS A N 1
ATOM 800 C CA . LYS A 1 95 ? -9.393 10.091 24.388 1.00 95.06 95 LYS A CA 1
ATOM 801 C C . LYS A 1 95 ? -8.680 8.910 23.720 1.00 95.06 95 LYS A C 1
ATOM 803 O O . LYS A 1 95 ? -7.772 9.125 22.924 1.00 95.06 95 LYS A O 1
ATOM 808 N N . ALA A 1 96 ? -9.127 7.687 24.005 1.00 94.56 96 ALA A N 1
ATOM 809 C CA . ALA A 1 96 ? -8.575 6.473 23.414 1.00 94.56 96 ALA A CA 1
ATOM 810 C C . ALA A 1 96 ? -8.817 6.404 21.894 1.00 94.56 96 ALA A C 1
ATOM 812 O O . ALA A 1 96 ? -7.908 6.051 21.149 1.00 94.56 96 ALA A O 1
ATOM 813 N N . GLY A 1 97 ? -9.984 6.844 21.409 1.00 97.12 97 GLY A N 1
ATOM 814 C CA . GLY A 1 97 ? -10.287 6.846 19.978 1.00 97.12 97 GLY A CA 1
ATOM 815 C C . GLY A 1 97 ? -9.430 7.858 19.217 1.00 97.12 97 GLY A C 1
ATOM 816 O O . GLY A 1 97 ? -8.895 7.547 18.155 1.00 97.12 97 GLY A O 1
ATOM 817 N N . LYS A 1 98 ? -9.196 9.043 19.795 1.00 97.62 98 LYS A N 1
ATOM 818 C CA . LYS A 1 98 ? -8.220 10.007 19.256 1.00 97.62 98 LYS A CA 1
ATOM 819 C C . LYS A 1 98 ? -6.799 9.437 19.228 1.00 97.62 98 LYS A C 1
ATOM 821 O O . LYS A 1 98 ? -6.105 9.629 18.237 1.00 97.62 98 LYS A O 1
ATOM 826 N N . ALA A 1 99 ? -6.380 8.728 20.278 1.00 96.81 99 ALA A N 1
ATOM 827 C CA . ALA A 1 99 ? -5.062 8.093 20.327 1.00 96.81 99 ALA A CA 1
ATOM 828 C C . ALA A 1 99 ? -4.907 7.000 19.255 1.00 96.81 99 ALA A C 1
ATOM 830 O O . ALA A 1 99 ? -3.879 6.932 18.589 1.00 96.81 99 ALA A O 1
ATOM 831 N N . PHE A 1 100 ? -5.946 6.197 19.017 1.00 97.00 100 PHE A N 1
ATOM 832 C CA . PHE A 1 100 ? -5.939 5.218 17.931 1.00 97.00 100 PHE A CA 1
ATOM 833 C C . PHE A 1 100 ? -5.869 5.888 16.548 1.00 97.00 100 PHE A C 1
ATOM 835 O O . PHE A 1 100 ? -5.091 5.471 15.694 1.00 97.00 100 PHE A O 1
ATOM 842 N N . ASN A 1 101 ? -6.595 6.991 16.338 1.00 97.44 101 ASN A N 1
ATOM 843 C CA . ASN A 1 101 ? -6.478 7.775 15.103 1.00 97.44 101 ASN A CA 1
ATOM 844 C C . ASN A 1 101 ? -5.092 8.409 14.927 1.00 97.44 101 ASN A C 1
ATOM 846 O O . ASN A 1 101 ? -4.642 8.555 13.792 1.00 97.44 101 ASN A O 1
ATOM 850 N N . ALA A 1 102 ? -4.405 8.755 16.018 1.00 96.94 102 ALA A N 1
ATOM 851 C CA . ALA A 1 102 ? -3.022 9.216 15.958 1.00 96.94 102 ALA A CA 1
ATOM 852 C C . ALA A 1 102 ? -2.080 8.109 15.454 1.00 96.94 102 ALA A C 1
ATOM 854 O O . ALA A 1 102 ? -1.264 8.396 14.587 1.00 96.94 102 ALA A O 1
ATOM 855 N N . LYS A 1 103 ? -2.264 6.846 15.878 1.00 96.38 103 LYS A N 1
ATOM 856 C CA . LYS A 1 103 ? -1.528 5.697 15.308 1.00 96.38 103 LYS A CA 1
ATOM 857 C C . LYS A 1 103 ? -1.792 5.526 13.809 1.00 96.38 103 LYS A C 1
ATOM 859 O O . LYS A 1 103 ? -0.865 5.352 13.029 1.00 96.38 103 LYS A O 1
ATOM 864 N N . ILE A 1 104 ? -3.052 5.634 13.375 1.00 96.75 104 ILE A N 1
ATOM 865 C CA . ILE A 1 104 ? -3.392 5.598 11.939 1.00 96.75 104 ILE A CA 1
ATOM 866 C C . ILE A 1 104 ? -2.699 6.745 11.191 1.00 96.75 104 ILE A C 1
ATOM 868 O O . ILE A 1 104 ? -2.239 6.565 10.066 1.00 96.75 104 ILE A O 1
ATOM 872 N N . GLN A 1 105 ? -2.612 7.928 11.797 1.00 96.38 105 GLN A N 1
ATOM 873 C CA . GLN A 1 105 ? -1.916 9.059 11.193 1.00 96.38 105 GLN A CA 1
ATOM 874 C C . GLN A 1 105 ? -0.398 8.848 11.134 1.00 96.38 105 GLN A C 1
ATOM 876 O O . GLN A 1 105 ? 0.216 9.222 10.140 1.00 96.38 105 GLN A O 1
ATOM 881 N N . GLU A 1 106 ? 0.198 8.233 12.148 1.00 96.44 106 GLU A N 1
ATOM 882 C CA . GLU A 1 106 ? 1.609 7.842 12.155 1.00 96.44 106 GLU A CA 1
ATOM 883 C C . GLU A 1 106 ? 1.919 6.865 11.015 1.00 96.44 106 GLU A C 1
ATOM 885 O O . GLU A 1 106 ? 2.819 7.126 10.220 1.00 96.44 106 GLU A O 1
ATOM 890 N N . LEU A 1 107 ? 1.081 5.838 10.833 1.00 96.94 107 LEU A N 1
ATOM 891 C CA . LEU A 1 107 ? 1.156 4.927 9.686 1.00 96.94 107 LEU A CA 1
ATOM 892 C C . LEU A 1 107 ? 1.097 5.689 8.351 1.00 96.94 107 LEU A C 1
ATOM 894 O O . LEU A 1 107 ? 1.913 5.446 7.468 1.00 96.94 107 LEU A O 1
ATOM 898 N N . ARG A 1 108 ? 0.183 6.662 8.193 1.00 95.56 108 ARG A N 1
ATOM 899 C CA . ARG A 1 108 ? 0.143 7.515 6.981 1.00 95.56 108 ARG A CA 1
ATOM 900 C C . ARG A 1 108 ? 1.432 8.298 6.781 1.00 95.56 108 ARG A C 1
ATOM 902 O O . ARG A 1 108 ? 1.854 8.477 5.644 1.00 95.56 108 ARG A O 1
ATOM 909 N N . ASN A 1 109 ? 2.010 8.818 7.857 1.00 95.75 109 ASN A N 1
ATOM 910 C CA . ASN A 1 109 ? 3.234 9.604 7.776 1.00 95.75 109 ASN A CA 1
ATOM 911 C C . ASN A 1 109 ? 4.401 8.733 7.310 1.00 95.75 109 ASN A C 1
ATOM 913 O O . ASN A 1 109 ? 5.140 9.185 6.443 1.00 95.75 109 ASN A O 1
ATOM 917 N N . ILE A 1 110 ? 4.511 7.500 7.816 1.00 96.44 110 ILE A N 1
ATOM 918 C CA . ILE A 1 110 ? 5.481 6.511 7.330 1.00 96.44 110 ILE A CA 1
ATOM 919 C C . ILE A 1 110 ? 5.229 6.249 5.845 1.00 96.44 110 ILE A C 1
ATOM 921 O O . ILE A 1 110 ? 6.105 6.511 5.035 1.00 96.44 110 ILE A O 1
ATOM 925 N N . LEU A 1 111 ? 4.012 5.857 5.449 1.00 95.12 111 LEU A N 1
ATOM 926 C CA . LEU A 1 111 ? 3.686 5.585 4.041 1.00 95.12 111 LEU A CA 1
ATOM 927 C C . LEU A 1 111 ? 4.045 6.748 3.094 1.00 95.12 111 LEU A C 1
ATOM 929 O O . LEU A 1 111 ? 4.534 6.511 1.998 1.00 95.12 111 LEU A O 1
ATOM 933 N N . ASN A 1 112 ? 3.851 8.002 3.511 1.00 93.50 112 ASN A N 1
ATOM 934 C CA . ASN A 1 112 ? 4.170 9.175 2.689 1.00 93.50 112 ASN A CA 1
ATOM 935 C C . ASN A 1 112 ? 5.673 9.461 2.533 1.00 93.50 112 ASN A C 1
ATOM 937 O O . ASN A 1 112 ? 6.037 10.219 1.636 1.00 93.50 112 ASN A O 1
ATOM 941 N N . GLN A 1 113 ? 6.535 8.908 3.389 1.00 95.12 113 GLN A N 1
ATOM 942 C CA . GLN A 1 113 ? 7.992 9.047 3.249 1.00 95.12 113 GLN A CA 1
ATOM 943 C C . GLN A 1 113 ? 8.550 8.159 2.133 1.00 95.12 113 GLN A C 1
ATOM 945 O O . GLN A 1 113 ? 9.608 8.457 1.587 1.00 95.12 113 GLN A O 1
ATOM 950 N N . TYR A 1 114 ? 7.821 7.103 1.770 1.00 95.06 114 TYR A N 1
ATOM 951 C CA . TYR A 1 114 ? 8.262 6.096 0.816 1.00 95.06 114 TYR A CA 1
ATOM 952 C C . TYR A 1 114 ? 7.354 6.124 -0.422 1.00 95.06 114 TYR A C 1
ATOM 954 O O . TYR A 1 114 ? 6.239 5.597 -0.378 1.00 95.06 114 TYR A O 1
ATOM 962 N N . PRO A 1 115 ? 7.790 6.750 -1.529 1.00 94.19 115 PRO A N 1
ATOM 963 C CA . PRO A 1 115 ? 6.959 6.914 -2.718 1.00 94.19 115 PRO A CA 1
ATOM 964 C C . PRO A 1 115 ? 6.554 5.573 -3.335 1.00 94.19 115 PRO A C 1
ATOM 966 O O . PRO A 1 115 ? 7.316 4.604 -3.315 1.00 94.19 115 PRO A O 1
ATOM 969 N N . SER A 1 116 ? 5.370 5.541 -3.953 1.00 93.88 116 SER A N 1
ATOM 970 C CA . SER A 1 116 ? 4.933 4.379 -4.732 1.00 93.88 116 SER A CA 1
ATOM 971 C C . SER A 1 116 ? 5.955 4.032 -5.815 1.00 93.88 116 SER A C 1
ATOM 973 O O . SER A 1 116 ? 6.698 4.907 -6.272 1.00 93.88 116 SER A O 1
ATOM 975 N N . PHE A 1 117 ? 5.972 2.778 -6.276 1.00 94.94 117 PHE A N 1
ATOM 976 C CA . PHE A 1 117 ? 6.889 2.365 -7.349 1.00 94.94 117 PHE A CA 1
ATOM 977 C C . PHE A 1 117 ? 6.791 3.288 -8.568 1.00 94.94 117 PHE A C 1
ATOM 979 O O . PHE A 1 117 ? 7.797 3.728 -9.121 1.00 94.94 117 PHE A O 1
ATOM 986 N N . ASN A 1 118 ? 5.555 3.612 -8.953 1.00 94.94 118 ASN A N 1
ATOM 987 C CA . ASN A 1 118 ? 5.272 4.493 -10.071 1.00 94.94 118 ASN A CA 1
ATOM 988 C C . ASN A 1 118 ? 5.886 5.883 -9.872 1.00 94.94 118 ASN A C 1
ATOM 990 O O . ASN A 1 118 ? 6.588 6.371 -10.756 1.00 94.94 118 ASN A O 1
ATOM 994 N N . ASP A 1 119 ? 5.615 6.512 -8.729 1.00 93.56 119 ASP A N 1
ATOM 995 C CA . ASP A 1 119 ? 6.032 7.892 -8.476 1.00 93.56 119 ASP A CA 1
ATOM 996 C C . ASP A 1 119 ? 7.551 7.990 -8.322 1.00 93.56 119 ASP A C 1
ATOM 998 O O . ASP A 1 119 ? 8.167 8.896 -8.883 1.00 93.56 119 ASP A O 1
ATOM 1002 N N . PHE A 1 120 ? 8.159 7.016 -7.639 1.00 96.38 120 PHE A N 1
ATOM 1003 C CA . PHE A 1 120 ? 9.607 6.899 -7.506 1.00 96.38 120 PHE A CA 1
ATOM 1004 C C . PHE A 1 120 ? 10.281 6.779 -8.875 1.00 96.38 120 PHE A C 1
ATOM 1006 O O . PHE A 1 120 ? 11.084 7.627 -9.257 1.00 96.38 120 PHE A O 1
ATOM 1013 N N . MET A 1 121 ? 9.909 5.768 -9.663 1.00 96.81 121 MET A N 1
ATOM 1014 C CA . MET A 1 121 ? 10.583 5.482 -10.930 1.00 96.81 121 MET A CA 1
ATOM 1015 C C . MET A 1 121 ? 10.371 6.579 -11.972 1.00 96.81 121 MET A C 1
ATOM 1017 O O . MET A 1 121 ? 11.309 6.935 -12.681 1.00 96.81 121 MET A O 1
ATOM 1021 N N . ILE A 1 122 ? 9.157 7.128 -12.088 1.00 94.94 122 ILE A N 1
ATOM 1022 C CA . ILE A 1 122 ? 8.884 8.225 -13.026 1.00 94.94 122 ILE A CA 1
ATOM 1023 C C . ILE A 1 122 ? 9.666 9.488 -12.630 1.00 94.94 122 ILE A C 1
ATOM 1025 O O . ILE A 1 122 ? 10.126 10.210 -13.520 1.00 94.94 122 ILE A O 1
ATOM 1029 N N . SER A 1 123 ? 9.850 9.736 -11.328 1.00 94.12 123 SER A N 1
ATOM 1030 C CA . SER A 1 123 ? 10.670 10.840 -10.825 1.00 94.12 123 SER A CA 1
ATOM 1031 C C . SER A 1 123 ? 12.151 10.649 -11.127 1.00 94.12 123 SER A C 1
ATOM 1033 O O . SER A 1 123 ? 12.740 11.477 -11.823 1.00 94.12 123 SER A O 1
ATOM 1035 N N . GLU A 1 124 ? 12.729 9.535 -10.685 1.00 96.31 124 GLU A N 1
ATOM 1036 C CA . GLU A 1 124 ? 14.166 9.262 -10.802 1.00 96.31 124 GLU A CA 1
ATOM 1037 C C . GLU A 1 124 ? 14.626 9.105 -12.258 1.00 96.31 124 GLU A C 1
ATOM 1039 O O . GLU A 1 124 ? 15.728 9.510 -12.623 1.00 96.31 124 GLU A O 1
ATOM 1044 N N . LEU A 1 125 ? 13.765 8.580 -13.135 1.00 94.69 125 LEU A N 1
ATOM 1045 C CA . LEU A 1 125 ? 14.047 8.476 -14.571 1.00 94.69 125 LEU A CA 1
ATOM 1046 C C . LEU A 1 125 ? 13.714 9.756 -15.356 1.00 94.69 125 LEU A C 1
ATOM 1048 O O . LEU A 1 125 ? 13.829 9.759 -16.583 1.00 94.69 125 LEU A O 1
ATOM 1052 N N . ALA A 1 126 ? 13.267 10.822 -14.684 1.00 92.50 126 ALA A N 1
ATOM 1053 C CA . ALA A 1 126 ? 12.820 12.071 -15.302 1.00 92.50 126 ALA A CA 1
ATOM 1054 C C . ALA A 1 126 ? 11.753 11.868 -16.402 1.00 92.50 126 ALA A C 1
ATOM 1056 O O . ALA A 1 126 ? 11.732 12.561 -17.421 1.00 92.50 126 ALA A O 1
ATOM 1057 N N . LEU A 1 127 ? 10.839 10.916 -16.191 1.00 91.12 127 LEU A N 1
ATOM 1058 C CA . LEU A 1 127 ? 9.740 10.590 -17.111 1.00 91.12 127 LEU A CA 1
ATOM 1059 C C . LEU A 1 127 ? 8.430 11.310 -16.754 1.00 91.12 127 LEU A C 1
ATOM 1061 O O . LEU A 1 127 ? 7.401 11.065 -17.387 1.00 91.12 127 LEU A O 1
ATOM 1065 N N . ASN A 1 128 ? 8.453 12.178 -15.736 1.00 87.81 128 ASN A N 1
ATOM 1066 C CA . ASN A 1 128 ? 7.313 12.982 -15.302 1.00 87.81 128 ASN A CA 1
ATOM 1067 C C . ASN A 1 128 ? 6.719 13.763 -16.481 1.00 87.81 128 ASN A C 1
ATOM 1069 O O . ASN A 1 128 ? 7.317 14.711 -16.985 1.00 87.81 128 ASN A O 1
ATOM 1073 N N . CYS A 1 129 ? 5.514 13.388 -16.908 1.00 88.88 129 CYS A N 1
ATOM 1074 C CA . CYS A 1 129 ? 4.810 14.071 -17.983 1.00 88.88 129 CYS A CA 1
ATOM 1075 C C . CYS A 1 129 ? 3.322 14.167 -17.669 1.00 88.88 129 CYS A C 1
ATOM 1077 O O . CYS A 1 129 ? 2.690 13.173 -17.309 1.00 88.88 129 CYS A O 1
ATOM 1079 N N . TRP A 1 130 ? 2.786 15.376 -17.819 1.00 88.62 130 TRP A N 1
ATOM 1080 C CA . TRP A 1 130 ? 1.380 15.694 -17.632 1.00 88.62 130 TRP A CA 1
ATOM 1081 C C . TRP A 1 130 ? 0.853 16.333 -18.909 1.00 88.62 130 TRP A C 1
ATOM 1083 O O . TRP A 1 130 ? 1.386 17.337 -19.376 1.00 88.62 130 TRP A O 1
ATOM 1093 N N . VAL A 1 131 ? -0.216 15.765 -19.459 1.00 87.31 131 VAL A N 1
ATOM 1094 C CA . VAL A 1 131 ? -0.941 16.347 -20.587 1.00 87.31 131 VAL A CA 1
ATOM 1095 C C . VAL A 1 131 ? -2.358 16.655 -20.138 1.00 87.31 131 VAL A C 1
ATOM 1097 O O . VAL A 1 131 ? -3.132 15.758 -19.801 1.00 87.31 131 VAL A O 1
ATOM 1100 N N . PHE A 1 132 ? -2.700 17.939 -20.145 1.00 87.31 132 PHE A N 1
ATOM 1101 C CA . PHE A 1 132 ? -4.023 18.417 -19.769 1.00 87.31 132 PHE A CA 1
ATOM 1102 C C . PHE A 1 132 ? -4.929 18.508 -21.001 1.00 87.31 132 PHE A C 1
ATOM 1104 O O . PHE A 1 132 ? -4.608 19.159 -21.9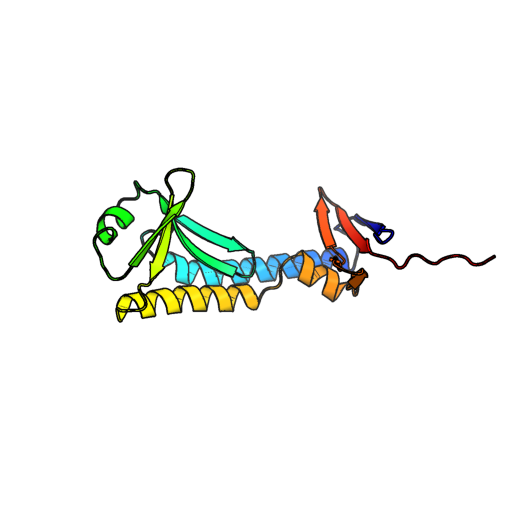93 1.00 87.31 132 PHE A O 1
ATOM 1111 N N . ALA A 1 133 ? -6.085 17.858 -20.929 1.00 82.38 133 ALA A N 1
ATOM 1112 C CA . ALA A 1 133 ? -7.207 18.043 -21.839 1.00 82.38 133 ALA A CA 1
ATOM 1113 C C . ALA A 1 133 ? -8.319 18.846 -21.142 1.00 82.38 133 ALA A C 1
ATOM 1115 O O . ALA A 1 133 ? -8.277 19.083 -19.940 1.00 82.38 133 ALA A O 1
ATOM 1116 N N . SER A 1 134 ? -9.354 19.222 -21.896 1.00 82.62 134 SER A N 1
ATOM 1117 C CA . SER A 1 134 ? -10.463 20.079 -21.443 1.00 82.62 134 SER A CA 1
ATOM 1118 C C . SER A 1 134 ? -11.140 19.662 -20.128 1.00 82.62 134 SER A C 1
ATOM 1120 O O . SER A 1 134 ? -11.668 20.514 -19.428 1.00 82.62 134 SER A O 1
ATOM 1122 N N . ASN A 1 135 ? -11.163 18.369 -19.800 1.00 85.62 135 ASN A N 1
ATOM 1123 C CA . ASN A 1 135 ? -11.798 17.831 -18.592 1.00 85.62 135 ASN A CA 1
ATOM 1124 C C . ASN A 1 135 ? -11.033 16.647 -17.970 1.00 85.62 135 ASN A C 1
ATOM 1126 O O . ASN A 1 135 ? -11.582 15.945 -17.125 1.00 85.62 135 ASN A O 1
ATOM 1130 N N . MET A 1 136 ? -9.803 16.377 -18.416 1.00 88.38 136 MET A N 1
ATOM 1131 C CA . MET A 1 136 ? -9.014 15.224 -17.972 1.00 88.38 136 MET A CA 1
ATOM 1132 C C . MET A 1 136 ? -7.524 15.551 -17.985 1.00 88.38 136 MET A C 1
ATOM 1134 O O . MET A 1 136 ? -7.042 16.183 -18.920 1.00 88.38 136 MET A O 1
ATOM 1138 N N . ALA A 1 137 ? -6.793 15.063 -16.988 1.00 88.25 137 ALA A N 1
ATOM 1139 C CA . ALA A 1 137 ? -5.337 15.043 -16.994 1.00 88.25 137 ALA A CA 1
ATOM 1140 C C . ALA A 1 137 ? -4.850 13.626 -17.313 1.00 88.25 137 ALA A C 1
ATOM 1142 O O . ALA A 1 137 ? -5.384 12.644 -16.798 1.00 88.25 137 ALA A O 1
ATOM 1143 N N . TYR A 1 138 ? -3.837 13.529 -18.165 1.00 90.62 138 TYR A N 1
ATOM 1144 C CA . TYR A 1 138 ? -3.137 12.290 -18.471 1.00 90.62 138 TYR A CA 1
ATOM 1145 C C . TYR A 1 138 ? -1.731 12.390 -17.902 1.00 90.62 138 TYR A C 1
ATOM 1147 O O . TYR A 1 138 ? -1.038 13.370 -18.166 1.00 90.62 138 TYR A O 1
ATOM 1155 N N . ILE A 1 139 ? -1.318 11.375 -17.151 1.00 92.00 139 ILE A N 1
ATOM 1156 C CA . ILE A 1 139 ? -0.010 11.330 -16.499 1.00 92.00 139 ILE A CA 1
ATOM 1157 C C . ILE A 1 139 ? 0.807 10.149 -17.015 1.00 92.00 139 ILE A C 1
ATOM 1159 O O . ILE A 1 139 ? 0.245 9.144 -17.466 1.00 92.00 139 ILE A O 1
ATOM 1163 N N . ALA A 1 140 ? 2.129 10.286 -16.969 1.00 94.38 140 ALA A N 1
ATOM 1164 C CA . ALA A 1 140 ? 3.034 9.168 -17.179 1.00 94.38 140 ALA A CA 1
ATOM 1165 C C . ALA A 1 140 ? 2.842 8.118 -16.078 1.00 94.38 140 ALA A C 1
ATOM 1167 O O . ALA A 1 140 ? 2.678 8.460 -14.908 1.00 94.38 140 ALA A O 1
ATOM 1168 N N . VAL A 1 141 ? 2.864 6.846 -16.470 1.00 95.44 141 VAL A N 1
ATOM 1169 C CA . VAL A 1 141 ? 2.801 5.717 -15.538 1.00 95.44 141 VAL A CA 1
ATOM 1170 C C . VAL A 1 141 ? 3.825 4.654 -15.901 1.00 95.44 141 VAL A C 1
ATOM 1172 O O . VAL A 1 141 ? 4.163 4.500 -17.077 1.00 95.44 141 VAL A O 1
ATOM 1175 N N . CYS A 1 142 ? 4.296 3.896 -14.919 1.00 96.62 142 CYS A N 1
ATOM 1176 C CA . CYS A 1 142 ? 5.183 2.763 -15.132 1.00 96.62 142 CYS A CA 1
ATOM 1177 C C . CYS A 1 142 ? 4.876 1.585 -14.203 1.00 96.62 142 CYS A C 1
ATOM 1179 O O . CYS A 1 142 ? 4.083 1.686 -13.269 1.00 96.62 142 CYS A O 1
ATOM 1181 N N . GLY A 1 143 ? 5.497 0.450 -14.501 1.00 96.25 143 GLY A N 1
ATOM 1182 C CA . GLY A 1 143 ? 5.386 -0.772 -13.721 1.00 96.25 143 GLY A CA 1
ATOM 1183 C C . GLY A 1 143 ? 6.371 -1.831 -14.197 1.00 96.25 143 GLY A C 1
ATOM 1184 O O . GLY A 1 143 ? 7.120 -1.626 -15.157 1.00 96.25 143 GLY A O 1
ATOM 1185 N N . VAL A 1 144 ? 6.340 -2.979 -13.528 1.00 96.00 144 VAL A N 1
ATOM 1186 C CA . VAL A 1 144 ? 7.140 -4.154 -13.881 1.00 96.00 144 VAL A CA 1
ATOM 1187 C C . VAL A 1 144 ? 6.209 -5.284 -14.298 1.00 96.00 144 VAL A C 1
ATOM 1189 O O . VAL A 1 144 ? 5.198 -5.541 -13.647 1.00 96.00 144 VAL A O 1
ATOM 1192 N N . ALA A 1 145 ? 6.542 -5.956 -15.397 1.00 94.94 145 ALA A N 1
ATOM 1193 C CA . ALA A 1 145 ? 5.858 -7.166 -15.830 1.00 94.94 145 ALA A CA 1
ATOM 1194 C C . ALA A 1 145 ? 6.887 -8.187 -16.321 1.00 94.94 145 ALA A C 1
ATOM 1196 O O . ALA A 1 145 ? 7.647 -7.911 -17.255 1.00 94.94 145 ALA A O 1
ATOM 1197 N N . SER A 1 146 ? 6.890 -9.376 -15.704 1.00 92.00 146 SER A N 1
ATOM 1198 C CA . SER A 1 146 ? 8.017 -10.320 -15.823 1.00 92.00 146 SER A CA 1
ATOM 1199 C C . SER A 1 146 ? 9.329 -9.594 -15.469 1.00 92.00 146 SER A C 1
ATOM 1201 O O . SER A 1 146 ? 9.342 -8.818 -14.520 1.00 92.00 146 SER A O 1
ATOM 1203 N N . ASP A 1 147 ? 10.391 -9.746 -16.261 1.00 95.44 147 ASP A N 1
ATOM 1204 C CA . ASP A 1 147 ? 11.686 -9.088 -16.016 1.00 95.44 147 ASP A CA 1
ATOM 1205 C C . ASP A 1 147 ? 11.857 -7.755 -16.762 1.00 95.44 147 ASP A C 1
ATOM 1207 O O . ASP A 1 147 ? 12.965 -7.385 -17.160 1.00 95.44 147 ASP A O 1
ATOM 1211 N N . HIS A 1 148 ? 10.760 -7.041 -17.022 1.00 97.50 148 HIS A N 1
ATOM 1212 C CA . HIS A 1 148 ? 10.795 -5.803 -17.796 1.00 97.50 148 HIS A CA 1
ATOM 1213 C C . HIS A 1 148 ? 10.141 -4.644 -17.064 1.00 97.50 148 HIS A C 1
ATOM 1215 O O . HIS A 1 148 ? 9.010 -4.749 -16.589 1.00 97.50 148 HIS A O 1
ATOM 1221 N N . PHE A 1 149 ? 10.830 -3.510 -17.083 1.00 97.44 149 PHE A N 1
ATOM 1222 C CA . PHE A 1 149 ? 10.243 -2.216 -16.786 1.00 97.44 149 PHE A CA 1
ATOM 1223 C C . PHE A 1 149 ? 9.474 -1.716 -18.008 1.00 97.44 149 PHE A C 1
ATOM 1225 O O . PHE A 1 149 ? 9.964 -1.780 -19.143 1.00 97.44 149 PHE A O 1
ATOM 1232 N N . ILE A 1 150 ? 8.263 -1.222 -17.775 1.00 97.31 150 ILE A N 1
ATOM 1233 C CA . ILE A 1 150 ? 7.380 -0.685 -18.806 1.00 97.31 150 ILE A CA 1
ATOM 1234 C C . ILE A 1 150 ? 6.908 0.693 -18.359 1.00 97.31 150 ILE A C 1
ATOM 1236 O O . ILE A 1 150 ? 6.383 0.834 -17.258 1.00 97.31 150 ILE A O 1
ATOM 1240 N N . ALA A 1 151 ? 7.031 1.692 -19.230 1.00 96.62 151 ALA A N 1
ATOM 1241 C CA . ALA A 1 151 ? 6.476 3.023 -19.011 1.00 96.62 151 ALA A CA 1
ATOM 1242 C C . ALA A 1 151 ? 5.547 3.425 -20.158 1.00 96.62 151 ALA A C 1
ATOM 1244 O O . ALA A 1 151 ? 5.813 3.155 -21.331 1.00 96.62 151 ALA A O 1
ATOM 1245 N N . LYS A 1 152 ? 4.457 4.103 -19.814 1.00 95.56 152 LYS A N 1
ATOM 1246 C CA . LYS A 1 152 ? 3.494 4.696 -20.735 1.00 95.56 152 LYS A CA 1
ATOM 1247 C C . LYS A 1 152 ? 3.464 6.194 -20.480 1.00 95.56 152 LYS A C 1
ATOM 1249 O O . LYS A 1 152 ? 3.011 6.639 -19.430 1.00 95.56 152 LYS A O 1
ATOM 1254 N N . ILE A 1 153 ? 3.915 6.961 -21.462 1.00 93.62 153 ILE A N 1
ATOM 1255 C CA . ILE A 1 153 ? 4.071 8.410 -21.357 1.00 93.62 153 ILE A CA 1
ATOM 1256 C C . ILE A 1 153 ? 3.073 9.076 -22.309 1.00 93.62 153 ILE A C 1
ATOM 1258 O O . ILE A 1 153 ? 3.080 8.760 -23.505 1.00 93.62 153 ILE A O 1
ATOM 1262 N N . PRO A 1 154 ? 2.192 9.965 -21.822 1.00 92.75 154 PRO A N 1
ATOM 1263 C CA . PRO A 1 154 ? 1.363 10.775 -22.702 1.00 92.75 154 PRO A CA 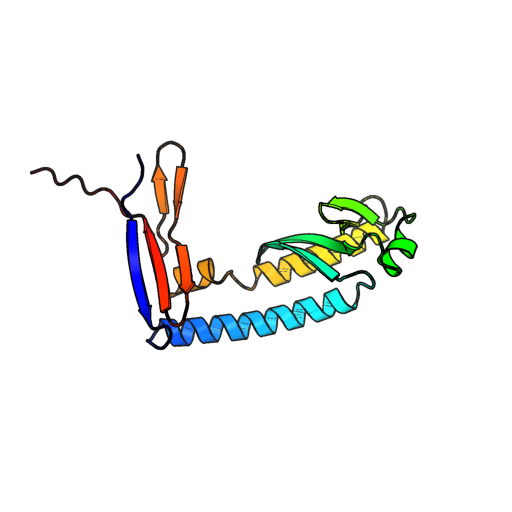1
ATOM 1264 C C . PRO A 1 154 ? 2.244 11.770 -23.471 1.00 92.75 154 PRO A C 1
ATOM 1266 O O . PRO A 1 154 ? 3.145 12.377 -22.907 1.00 92.75 154 PRO A O 1
ATOM 1269 N N . GLY A 1 155 ? 1.998 11.935 -24.766 1.00 84.06 155 GLY A N 1
ATOM 1270 C CA . GLY A 1 155 ? 2.652 12.934 -25.606 1.00 84.06 155 GLY A CA 1
ATOM 1271 C C . GLY A 1 155 ? 1.668 13.992 -26.096 1.00 84.06 155 GLY A C 1
ATOM 1272 O O . GLY A 1 155 ? 0.459 13.760 -26.172 1.00 84.06 155 GLY A O 1
ATOM 1273 N N . GLU A 1 156 ? 2.184 15.158 -26.476 1.00 64.75 156 GLU A N 1
ATOM 1274 C CA . GLU A 1 156 ? 1.399 16.119 -27.249 1.00 64.75 156 GLU A CA 1
ATOM 1275 C C . GLU A 1 156 ? 1.136 15.590 -28.664 1.00 64.75 156 GLU A C 1
ATOM 1277 O O . GLU A 1 156 ? 2.027 15.043 -29.320 1.00 64.75 156 GLU A O 1
ATOM 1282 N N . ILE A 1 157 ? -0.078 15.822 -29.170 1.00 48.53 157 ILE A N 1
ATOM 1283 C CA . ILE A 1 157 ? -0.382 15.657 -30.593 1.00 48.53 157 ILE A CA 1
ATOM 1284 C C . ILE A 1 157 ? 0.357 16.773 -31.339 1.00 48.53 157 ILE A C 1
ATOM 1286 O O . ILE A 1 157 ? -0.131 17.903 -31.426 1.00 48.53 157 ILE A O 1
ATOM 1290 N N . ARG A 1 158 ? 1.530 16.474 -31.908 1.00 42.78 158 ARG A N 1
ATOM 1291 C CA . ARG A 1 158 ? 2.117 17.337 -32.938 1.00 42.78 158 ARG A CA 1
ATOM 1292 C C . ARG A 1 158 ? 1.214 17.254 -34.166 1.00 42.78 158 ARG A C 1
ATOM 1294 O O . ARG A 1 158 ? 1.334 16.331 -34.965 1.00 42.78 158 ARG A O 1
ATOM 1301 N N . ARG A 1 159 ? 0.320 18.231 -34.352 1.00 37.25 159 ARG A N 1
ATOM 1302 C CA . ARG A 1 159 ? -0.239 18.486 -35.686 1.00 37.25 159 ARG A CA 1
ATOM 1303 C C . ARG A 1 159 ? 0.934 18.886 -36.580 1.00 37.25 159 ARG A C 1
ATOM 1305 O O . ARG A 1 159 ? 1.378 20.029 -36.521 1.00 37.25 159 ARG A O 1
ATOM 1312 N N . LEU A 1 160 ? 1.441 17.950 -37.380 1.00 33.59 160 LEU A N 1
ATOM 1313 C CA . LEU A 1 160 ? 2.231 18.278 -38.562 1.00 33.59 160 LEU A CA 1
ATOM 1314 C C . LEU A 1 160 ? 1.332 19.144 -39.450 1.00 33.59 160 LEU A C 1
ATOM 1316 O O . LEU A 1 160 ? 0.420 18.643 -40.105 1.00 33.59 160 LEU A O 1
ATOM 1320 N N . ARG A 1 161 ? 1.526 20.463 -39.386 1.00 32.41 161 ARG A N 1
ATOM 1321 C CA . ARG A 1 161 ? 1.087 21.356 -40.453 1.00 32.41 161 ARG A CA 1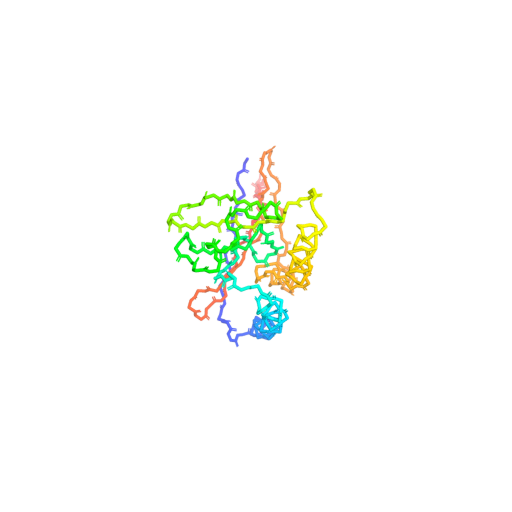
ATOM 1322 C C . ARG A 1 161 ? 2.117 21.182 -41.566 1.00 32.41 161 ARG A C 1
ATOM 1324 O O . ARG A 1 161 ? 3.258 21.603 -41.388 1.00 32.41 161 ARG A O 1
ATOM 1331 N N . TRP A 1 162 ? 1.720 20.460 -42.610 1.00 36.09 162 TRP A N 1
ATOM 1332 C CA . TRP A 1 162 ? 2.363 20.515 -43.919 1.00 36.09 162 TRP A CA 1
ATOM 1333 C C . TRP A 1 162 ? 2.055 21.862 -44.570 1.00 36.09 162 TRP A C 1
ATOM 1335 O O . TRP A 1 162 ? 0.928 22.364 -44.338 1.00 36.09 162 TRP A O 1
#

Sequence (162 aa):
MKPEFRYFKCALNVEPVKSLYQQWNIDHEQRNKELDVIFDTIPFYEFWRGSESRIYGIVCSENNPEFEKIKEDKTYKFEMIEGGKVNITGNNRTKAGKAFNAKIQELRNILNQYPSFNDFMISELALNCWVFASNMAYIAVCGVASDHFIAKIPGEIRRLRW

Foldseek 3Di:
DAFDKDKDKDFCCDPPNVVLVVVLVVLVVVLVVVLVVLQVVPQQAPDFPDDLQAGPAGKHALPGPVCVVCVPPLQWDWDDDPPRMIGIAGDPVDPSRVVRNVSRVVNNVSSNVRDDPFVSVCVVVVVWAWDDDPPDIDTKGWDDDDRMIMIMHGDHPPPPPD

Secondary structure (DSSP, 8-state):
-PPEEEEEEEETTSTTHHHHHHHHHHHHHHHHHHHHHHHTT-TT-SEEEEETTEEEEEEEETT-HHHHHHTT-TTEEEEEETTTEEEEEE-TTSHHHHHHHHHHHHHHHHHHHS--HHHHHHHHTT---EEEETTEEEE-EEEEETTEEEEEEEE-------